Protein AF-A0A1V5JSJ5-F1 (afdb_monomer)

Radius of gyration: 22.48 Å; Cα contacts (8 Å, |Δi|>4): 171; chains: 1; bounding box: 66×34×54 Å

pLDDT: mean 86.97, std 14.19, range [35.06, 97.56]

Nearest PDB structures (foldseek):
  4r28-assembly1_B  TM=6.877E-01  e=2.265E-05  Mycobacterium sp. JLS
  4oc8-assembly1_B  TM=8.310E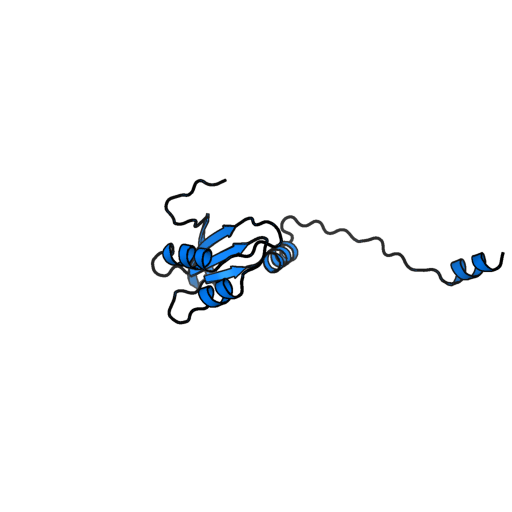-01  e=1.464E-04  Azoarcus olearius
  8bao-assembly1_B  TM=5.229E-01  e=3.304E-01  Dysgonamonadaceae bacterium
  3qg5-assembly1_C  TM=3.384E-01  e=2.554E-01  Thermotoga maritima
  3dsd-assembly1_B  TM=5.471E-01  e=2.590E+00  Pyrococcus furiosus

Foldseek 3Di:
DPPPDVLLQFPDWDWDQDPNPDTATETEHEDEDDEPPAAALVSLVSQQVSDDDRHAYEYEYLYYHDPRNVCSQPPPVGRHYHYHYNVNVVVVCVVVVNPDDDDDDPDDDDDPVVVVVVVVD

Secondary structure (DSSP, 8-state):
-----TTTS--EEEEEEETTTEEEEEEEEEE---TT-PBPHHHHHHHHHT--TTEEEEEEESS-B-HHHHHHHT-TTS--EEEE-HHHHHHHHHHTTSS--------PPP-HHHHHHTT--

Structure (mmCIF, N/CA/C/O backbone):
data_AF-A0A1V5JSJ5-F1
#
_entry.id   AF-A0A1V5JSJ5-F1
#
loop_
_atom_site.group_PDB
_atom_site.id
_atom_site.type_symbol
_atom_site.label_atom_id
_atom_site.label_alt_id
_atom_site.label_comp_id
_atom_site.label_asym_id
_atom_site.label_entity_id
_atom_site.label_seq_id
_atom_site.pdbx_PDB_ins_code
_atom_site.Cartn_x
_atom_site.Cartn_y
_atom_site.Cartn_z
_atom_site.occupancy
_atom_site.B_iso_or_equiv
_atom_site.auth_seq_id
_atom_site.auth_comp_id
_atom_site.auth_asym_id
_atom_site.auth_atom_id
_atom_site.pdbx_PDB_model_num
ATOM 1 N N . MET A 1 1 ? -6.760 12.070 -13.937 1.00 35.06 1 MET A N 1
ATOM 2 C CA . MET A 1 1 ? -6.857 12.588 -12.558 1.00 35.06 1 MET A CA 1
ATOM 3 C C . MET A 1 1 ? -8.296 12.394 -12.125 1.00 35.06 1 MET A C 1
ATOM 5 O O . MET A 1 1 ? -9.161 13.089 -12.645 1.00 35.06 1 MET A O 1
ATOM 9 N N . THR A 1 2 ? -8.585 11.405 -11.283 1.00 40.78 2 THR A N 1
ATOM 10 C CA . THR A 1 2 ? -9.875 11.346 -10.586 1.00 40.78 2 THR A CA 1
ATOM 11 C C . THR A 1 2 ? -9.964 12.575 -9.681 1.00 40.78 2 THR A C 1
ATOM 13 O O . THR A 1 2 ? -8.974 12.972 -9.064 1.00 40.78 2 THR A O 1
ATOM 16 N N . LYS A 1 3 ? -11.115 13.261 -9.696 1.00 36.81 3 LYS A N 1
ATOM 17 C CA . LYS A 1 3 ? -11.374 14.390 -8.791 1.00 36.81 3 LYS A CA 1
ATOM 18 C C . LYS A 1 3 ? -11.150 13.920 -7.355 1.00 36.81 3 LYS A C 1
ATOM 20 O O . LYS A 1 3 ? -11.400 12.755 -7.061 1.00 36.81 3 LYS A O 1
ATOM 25 N N . LEU A 1 4 ? -10.728 14.841 -6.487 1.00 44.12 4 LEU A N 1
ATOM 26 C CA . LEU A 1 4 ? -10.769 14.668 -5.037 1.00 44.12 4 LEU A CA 1
ATOM 27 C C . LEU A 1 4 ? -12.247 14.505 -4.637 1.00 44.12 4 LEU A C 1
ATOM 29 O O . LEU A 1 4 ? -12.949 15.459 -4.321 1.00 44.12 4 LEU A O 1
ATOM 33 N N . SER A 1 5 ? -12.744 13.291 -4.823 1.00 44.00 5 SER A N 1
ATOM 34 C CA . SER A 1 5 ? -13.989 12.780 -4.290 1.00 44.00 5 SER A CA 1
ATOM 35 C C . SER A 1 5 ? -13.905 12.935 -2.772 1.00 44.00 5 SER A C 1
ATOM 37 O O . SER A 1 5 ? -12.832 12.769 -2.191 1.00 44.00 5 SER A O 1
ATOM 39 N N . GLY A 1 6 ? -14.996 13.323 -2.114 1.00 55.00 6 GLY A N 1
ATOM 40 C CA . GLY A 1 6 ? -15.046 13.573 -0.665 1.00 55.00 6 GLY A CA 1
ATOM 41 C C . GLY A 1 6 ? -14.824 12.331 0.211 1.00 55.00 6 GLY A C 1
ATOM 42 O O . GLY A 1 6 ? -15.228 12.324 1.366 1.00 55.00 6 GLY A O 1
ATOM 43 N N . ASP A 1 7 ? -14.209 11.282 -0.332 1.00 61.50 7 ASP A N 1
ATOM 44 C CA . ASP A 1 7 ? -13.876 10.013 0.310 1.00 61.50 7 ASP A CA 1
ATOM 45 C C . ASP A 1 7 ? -12.476 10.000 0.936 1.00 61.50 7 ASP A C 1
ATOM 47 O O . ASP A 1 7 ? -11.980 8.934 1.286 1.00 61.50 7 ASP A O 1
ATOM 51 N N . GLY A 1 8 ? -11.815 11.159 1.023 1.00 67.06 8 GLY A N 1
ATOM 52 C CA . GLY A 1 8 ? -10.471 11.279 1.581 1.00 67.06 8 GLY A CA 1
ATOM 53 C C . GLY A 1 8 ? -9.381 10.597 0.745 1.00 67.06 8 GLY A C 1
ATOM 54 O O . GLY A 1 8 ? -8.269 10.387 1.230 1.00 67.06 8 GLY A O 1
ATOM 55 N N . GLY A 1 9 ? -9.640 10.345 -0.540 1.00 78.81 9 GLY A N 1
ATOM 56 C CA . GLY A 1 9 ? -8.669 9.840 -1.506 1.00 78.81 9 GLY A CA 1
ATOM 57 C C . GLY A 1 9 ? -8.653 8.319 -1.639 1.00 78.81 9 GLY A C 1
ATOM 58 O O . GLY A 1 9 ? -7.616 7.782 -2.020 1.00 78.81 9 GLY A O 1
ATOM 59 N N . ILE A 1 10 ? -9.745 7.628 -1.315 1.00 90.62 10 ILE A N 1
ATOM 60 C CA . ILE A 1 10 ? -9.884 6.193 -1.585 1.00 90.62 10 ILE A CA 1
ATOM 61 C C . ILE A 1 10 ? -10.216 6.008 -3.066 1.00 90.62 10 ILE A C 1
ATOM 63 O O . ILE A 1 10 ? -11.256 6.456 -3.532 1.00 90.62 10 ILE A O 1
ATOM 67 N N . ASP A 1 11 ? -9.350 5.323 -3.807 1.00 89.56 11 ASP A N 1
ATOM 68 C CA . ASP A 1 11 ? -9.535 5.113 -5.245 1.00 89.56 11 ASP A CA 1
ATOM 69 C C . ASP A 1 11 ? -10.416 3.889 -5.542 1.00 89.56 11 ASP A C 1
ATOM 71 O O . ASP A 1 11 ? -11.163 3.887 -6.521 1.00 89.56 11 ASP A O 1
ATOM 75 N N . VAL A 1 12 ? -10.345 2.843 -4.708 1.00 91.25 12 VAL A N 1
ATOM 76 C CA . VAL A 1 12 ? -11.085 1.583 -4.897 1.00 91.25 12 VAL A CA 1
ATOM 77 C C . VAL A 1 12 ? -11.593 1.051 -3.558 1.00 91.25 12 VAL A C 1
ATOM 79 O O . VAL A 1 12 ? -10.875 1.068 -2.561 1.00 91.25 12 VAL A O 1
ATOM 82 N N . ARG A 1 13 ? -12.816 0.512 -3.535 1.00 94.19 13 ARG A N 1
ATOM 83 C CA . ARG A 1 13 ? -13.307 -0.343 -2.445 1.00 94.19 13 ARG A CA 1
ATOM 84 C C . ARG A 1 13 ? -13.629 -1.732 -2.975 1.00 94.19 13 ARG A C 1
ATOM 86 O O . ARG A 1 13 ? -14.169 -1.866 -4.070 1.00 94.19 13 ARG A O 1
ATOM 93 N N . GLY A 1 14 ? -13.307 -2.755 -2.195 1.00 93.75 14 GLY A N 1
ATOM 94 C CA . GLY A 1 14 ? -13.499 -4.151 -2.576 1.00 93.75 14 GLY A CA 1
ATOM 95 C C . GLY A 1 14 ? -13.687 -5.058 -1.369 1.00 93.75 14 GLY A C 1
ATOM 96 O O . GLY A 1 14 ? -13.541 -4.637 -0.225 1.00 93.75 14 GLY A O 1
ATOM 97 N N . THR A 1 15 ? -14.034 -6.317 -1.618 1.00 94.25 15 THR A N 1
ATOM 98 C CA . THR A 1 15 ? -14.079 -7.352 -0.579 1.00 94.25 15 THR A CA 1
ATOM 99 C C . THR A 1 15 ? -13.090 -8.444 -0.943 1.00 94.25 15 THR A C 1
ATOM 101 O O . THR A 1 15 ? -13.261 -9.107 -1.963 1.00 94.25 15 THR A O 1
ATOM 104 N N . LEU A 1 16 ? -12.069 -8.629 -0.111 1.00 91.94 16 LEU A N 1
ATOM 105 C CA . LEU A 1 16 ? -11.176 -9.775 -0.201 1.00 91.94 16 LEU A CA 1
ATOM 106 C C . LEU A 1 16 ? -11.894 -10.991 0.389 1.00 91.94 16 LEU A C 1
ATOM 108 O O . LEU A 1 16 ? -12.375 -10.936 1.523 1.00 91.94 16 LEU A O 1
ATOM 112 N N . VAL A 1 17 ? -11.978 -12.070 -0.389 1.00 93.62 17 VAL A N 1
ATOM 113 C CA . VAL A 1 17 ? -12.555 -13.344 0.045 1.00 93.62 17 VAL A CA 1
ATOM 114 C C . VAL A 1 17 ? -11.427 -14.356 0.213 1.00 93.62 17 VAL A C 1
ATOM 116 O O . VAL A 1 17 ? -10.700 -14.622 -0.739 1.00 93.62 17 VAL A O 1
ATOM 119 N N . VAL A 1 18 ? -11.267 -14.902 1.418 1.00 94.00 18 VAL A N 1
ATOM 120 C CA . VAL A 1 18 ? -10.232 -15.897 1.736 1.00 94.00 18 VAL A CA 1
ATOM 121 C C . VAL A 1 18 ? -10.897 -17.234 2.043 1.00 94.00 18 VAL A C 1
ATOM 123 O O . VAL A 1 18 ? -11.766 -17.313 2.917 1.00 94.00 18 VAL A O 1
ATOM 126 N N . GLY A 1 19 ? -10.490 -18.276 1.308 1.00 93.06 19 GLY A N 1
ATOM 127 C CA . GLY A 1 19 ? -11.021 -19.636 1.452 1.00 93.06 19 GLY A CA 1
ATOM 128 C C . GLY A 1 19 ? -12.543 -19.717 1.296 1.00 93.06 19 GLY A C 1
ATOM 129 O O . GLY A 1 19 ? -13.177 -20.472 2.022 1.00 93.06 19 GLY A O 1
ATOM 130 N N . ASP A 1 20 ? -13.128 -18.867 0.446 1.00 90.31 20 ASP A N 1
ATOM 131 C CA . ASP A 1 20 ? -14.572 -18.733 0.172 1.00 90.31 20 ASP A CA 1
ATOM 132 C C . ASP A 1 20 ? -15.485 -18.365 1.358 1.00 90.31 20 ASP A C 1
ATOM 134 O O . ASP A 1 20 ? -16.685 -18.146 1.176 1.00 90.31 20 ASP A O 1
ATOM 138 N N . VAL A 1 21 ? -14.934 -18.214 2.565 1.00 94.31 21 VAL A N 1
ATOM 139 C CA . VAL A 1 21 ? -15.714 -18.017 3.799 1.00 94.31 21 VAL A CA 1
ATOM 140 C C . VAL A 1 21 ? -15.405 -16.704 4.510 1.00 94.31 21 VAL A C 1
ATOM 142 O O . VAL A 1 21 ? -16.316 -16.060 5.034 1.00 94.31 21 VAL A O 1
ATOM 145 N N . VAL A 1 22 ? -14.147 -16.257 4.512 1.00 94.50 22 VAL A N 1
ATOM 146 C CA . VAL A 1 22 ? -13.751 -15.025 5.2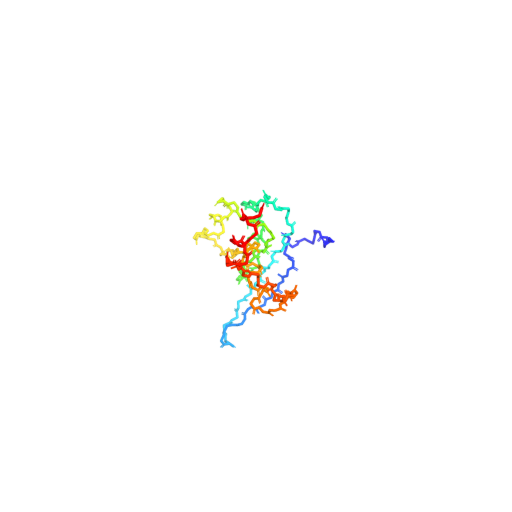05 1.00 94.50 22 VAL A CA 1
ATOM 147 C C . VAL A 1 22 ? -13.878 -13.845 4.254 1.00 94.50 22 VAL A C 1
ATOM 149 O O . VAL A 1 22 ? -13.301 -13.865 3.173 1.00 94.50 22 VAL A O 1
ATOM 152 N N . ARG A 1 23 ? -14.608 -12.799 4.658 1.00 94.25 23 ARG A N 1
ATOM 153 C CA . ARG A 1 23 ? -14.809 -11.575 3.867 1.00 94.25 23 ARG A CA 1
ATOM 154 C C . ARG A 1 23 ? -14.210 -10.374 4.586 1.00 94.25 23 ARG A C 1
ATOM 156 O O . ARG A 1 23 ? -14.659 -10.026 5.674 1.00 94.25 23 ARG A O 1
ATOM 163 N N . ILE A 1 24 ? -13.237 -9.722 3.959 1.00 93.62 24 ILE A N 1
ATOM 164 C CA . ILE A 1 24 ? -12.561 -8.536 4.493 1.00 93.62 24 ILE A CA 1
ATOM 165 C C . ILE A 1 24 ? -12.876 -7.355 3.581 1.00 93.62 24 ILE A C 1
ATOM 167 O O . ILE A 1 24 ? -12.575 -7.390 2.388 1.00 93.62 24 ILE A O 1
ATOM 171 N N . LYS A 1 25 ? -13.494 -6.306 4.130 1.00 95.19 25 LYS A N 1
ATOM 172 C CA . LYS A 1 25 ? -13.742 -5.069 3.383 1.00 95.19 25 LYS A CA 1
ATOM 173 C C . LYS A 1 25 ? -12.440 -4.283 3.275 1.00 95.19 25 LYS A C 1
ATOM 175 O O . LYS A 1 25 ? -11.802 -4.016 4.289 1.00 95.19 25 LYS A O 1
ATOM 180 N N . MET A 1 26 ? -12.071 -3.909 2.060 1.00 95.25 26 MET A N 1
ATOM 181 C CA . MET A 1 26 ? -10.833 -3.206 1.749 1.00 95.25 26 MET A CA 1
ATOM 182 C C 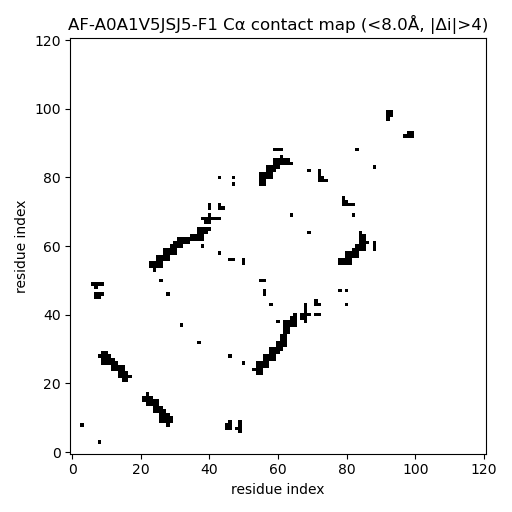. MET A 1 26 ? -11.140 -1.843 1.139 1.00 95.25 26 MET A C 1
ATOM 184 O O . MET A 1 26 ? -11.949 -1.746 0.214 1.00 95.25 26 MET A O 1
ATOM 188 N N . ALA A 1 27 ? -10.428 -0.821 1.598 1.00 95.38 27 ALA A N 1
ATOM 189 C CA . ALA A 1 27 ? -10.339 0.478 0.950 1.00 95.38 27 ALA A CA 1
ATOM 190 C C . ALA A 1 27 ? -8.895 0.699 0.483 1.00 95.38 27 ALA A C 1
ATOM 192 O O . ALA A 1 27 ? -7.947 0.589 1.263 1.00 95.38 27 ALA A O 1
ATOM 193 N N . VAL A 1 28 ? -8.725 0.980 -0.805 1.00 95.25 28 VAL A N 1
ATOM 194 C CA . VAL A 1 28 ? -7.423 1.057 -1.465 1.00 95.25 28 VAL A CA 1
ATOM 195 C C . VAL A 1 28 ? -7.205 2.464 -1.996 1.00 95.25 28 VAL A C 1
ATOM 197 O O . VAL A 1 28 ? -8.046 3.004 -2.714 1.00 95.25 28 VAL A O 1
ATOM 200 N N . GLN A 1 29 ? -6.052 3.038 -1.673 1.00 94.75 29 GLN A N 1
ATOM 201 C CA . GLN A 1 29 ? -5.559 4.261 -2.291 1.00 94.75 29 GLN A CA 1
ATOM 202 C C . GLN A 1 29 ? -4.344 3.931 -3.160 1.00 94.75 29 GLN A C 1
ATOM 204 O O . GLN A 1 29 ? -3.401 3.274 -2.714 1.00 94.75 29 GLN A O 1
ATOM 209 N N . VAL A 1 30 ? -4.350 4.422 -4.394 1.00 93.06 30 VAL A N 1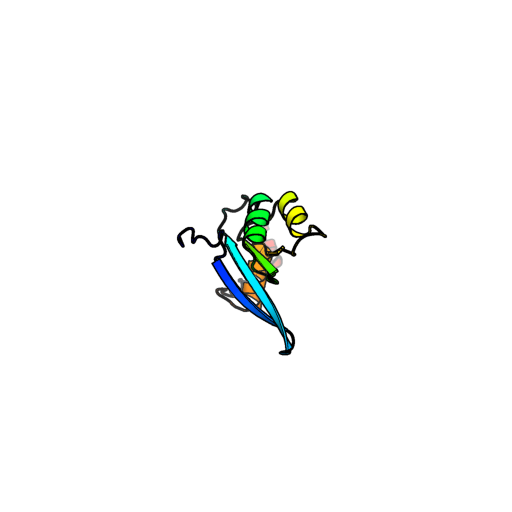
ATOM 210 C CA . VAL A 1 30 ? -3.275 4.245 -5.366 1.00 93.06 30 VAL A CA 1
ATOM 211 C C . VAL A 1 30 ? -2.667 5.596 -5.672 1.00 93.06 30 VAL A C 1
ATOM 213 O O . VAL A 1 30 ? -3.346 6.557 -6.035 1.00 93.06 30 VAL A O 1
ATOM 216 N N . LYS A 1 31 ? -1.347 5.691 -5.559 1.00 88.81 31 LYS A N 1
ATOM 217 C CA . LYS A 1 31 ? -0.669 6.953 -5.800 1.00 88.81 31 LYS A CA 1
ATOM 218 C C . LYS A 1 31 ? 0.510 6.812 -6.740 1.00 88.81 31 LYS A C 1
ATOM 220 O O . LYS A 1 31 ? 1.483 6.111 -6.480 1.00 88.81 31 LYS A O 1
ATOM 225 N N . LYS A 1 32 ? 0.437 7.572 -7.832 1.00 80.00 32 LYS A N 1
ATOM 226 C CA . LYS A 1 32 ? 1.537 7.726 -8.777 1.00 80.00 32 LYS A CA 1
ATOM 227 C C . LYS A 1 32 ? 2.510 8.774 -8.245 1.00 80.00 32 LYS A C 1
ATOM 229 O O . LYS A 1 32 ? 2.195 9.964 -8.251 1.00 80.00 32 LYS A O 1
ATOM 234 N N . TRP A 1 33 ? 3.697 8.342 -7.832 1.00 76.50 33 TRP A N 1
ATOM 235 C CA . TRP A 1 33 ? 4.766 9.234 -7.383 1.00 76.50 33 TRP A CA 1
ATOM 236 C C . TRP A 1 33 ? 6.007 9.117 -8.262 1.00 76.50 33 TRP A C 1
ATOM 238 O O . TRP A 1 33 ? 6.291 8.067 -8.838 1.00 76.50 33 TRP A O 1
ATOM 248 N N . LYS A 1 34 ? 6.749 10.226 -8.373 1.00 72.88 34 LYS A N 1
ATOM 249 C CA . LYS A 1 34 ? 8.080 10.225 -8.990 1.00 72.88 34 LYS A CA 1
ATOM 250 C C . LYS A 1 34 ? 9.023 9.381 -8.128 1.00 72.88 34 LYS A C 1
ATOM 252 O O . LYS A 1 34 ? 8.965 9.474 -6.902 1.00 72.88 34 LYS A O 1
ATOM 257 N N . LEU A 1 35 ? 9.905 8.620 -8.777 1.00 64.44 35 LEU A N 1
ATOM 258 C CA . LEU A 1 35 ? 11.001 7.904 -8.120 1.00 64.44 35 LEU A CA 1
ATOM 259 C C . LEU A 1 35 ? 11.733 8.863 -7.163 1.00 64.44 35 LEU A C 1
ATOM 261 O O . LEU A 1 35 ? 12.068 9.979 -7.565 1.00 64.44 35 LEU A O 1
ATOM 265 N N . LYS A 1 36 ? 11.963 8.422 -5.918 1.00 68.25 36 LYS A N 1
ATOM 266 C CA . LYS A 1 36 ? 12.563 9.175 -4.790 1.00 68.25 36 LYS A CA 1
ATOM 267 C C . LYS A 1 36 ? 11.642 10.127 -4.017 1.00 68.25 36 LYS A C 1
ATOM 269 O O . LYS A 1 36 ? 12.115 10.802 -3.106 1.00 68.25 36 LYS A O 1
ATOM 274 N N . ASN A 1 37 ? 10.351 10.197 -4.335 1.00 83.62 37 ASN A N 1
ATOM 275 C CA . ASN A 1 37 ? 9.386 10.891 -3.483 1.00 83.62 37 ASN A CA 1
ATOM 276 C C . ASN A 1 37 ? 8.556 9.856 -2.717 1.00 83.62 37 ASN A C 1
ATOM 278 O O . ASN A 1 37 ? 7.700 9.188 -3.302 1.00 83.62 37 ASN A O 1
ATOM 282 N N . ASN A 1 38 ? 8.879 9.674 -1.438 1.00 91.31 38 ASN A N 1
ATOM 283 C CA . ASN A 1 38 ? 8.297 8.619 -0.617 1.00 91.31 38 ASN A CA 1
ATOM 284 C C . ASN A 1 38 ? 6.967 9.049 0.003 1.00 91.31 38 ASN A C 1
ATOM 286 O O . ASN A 1 38 ? 6.752 10.218 0.327 1.00 91.31 38 ASN A O 1
ATOM 290 N N . ILE A 1 39 ? 6.097 8.072 0.248 1.00 93.69 39 ILE A N 1
ATOM 291 C CA . ILE A 1 39 ? 4.869 8.273 1.014 1.00 93.69 39 ILE A CA 1
ATOM 292 C C . ILE A 1 39 ? 5.223 8.681 2.443 1.00 93.69 39 ILE A C 1
ATOM 294 O O . ILE A 1 39 ? 6.012 8.020 3.129 1.00 93.69 39 ILE A O 1
ATOM 298 N N . LEU A 1 40 ? 4.611 9.764 2.910 1.00 95.25 40 LEU A N 1
ATOM 299 C CA . LEU A 1 40 ? 4.783 10.273 4.266 1.00 95.25 40 LEU A CA 1
ATOM 300 C C . LEU A 1 40 ? 3.608 9.867 5.162 1.00 95.25 40 LEU A C 1
ATOM 302 O O . LEU A 1 40 ? 2.510 9.584 4.682 1.00 95.25 40 LEU A O 1
ATOM 306 N N . ALA A 1 41 ? 3.834 9.885 6.478 1.00 96.31 41 ALA A N 1
ATOM 307 C CA . ALA A 1 41 ? 2.828 9.541 7.486 1.00 96.31 41 ALA A CA 1
ATOM 308 C C . ALA A 1 41 ? 1.462 10.250 7.320 1.00 96.31 41 ALA A C 1
ATOM 310 O O . ALA A 1 41 ? 0.450 9.578 7.514 1.00 96.31 41 ALA A O 1
ATOM 311 N N . PRO A 1 42 ? 1.375 11.532 6.893 1.00 94.31 42 PRO A N 1
ATOM 312 C CA . PRO A 1 42 ? 0.083 12.190 6.684 1.00 94.31 42 PRO A CA 1
ATOM 313 C C . PRO A 1 42 ? -0.830 11.473 5.682 1.00 94.31 42 PRO A C 1
ATOM 315 O O . PRO A 1 42 ? -2.041 11.440 5.873 1.00 94.31 42 PRO A O 1
ATOM 318 N N . VAL A 1 43 ? -0.266 10.843 4.646 1.00 93.06 43 VAL A N 1
ATOM 319 C CA . VAL A 1 43 ? -1.050 10.073 3.665 1.00 93.06 43 VAL A CA 1
ATOM 320 C C . VAL A 1 43 ? -1.663 8.838 4.327 1.00 93.06 43 VAL A C 1
ATOM 322 O O . VAL A 1 43 ? -2.839 8.546 4.132 1.00 93.06 43 VAL A O 1
ATOM 325 N N . VAL A 1 44 ? -0.892 8.146 5.169 1.00 95.50 44 VAL A N 1
ATOM 326 C CA . VAL A 1 44 ? -1.368 6.977 5.924 1.00 95.50 44 VAL A CA 1
ATOM 327 C C . VAL A 1 44 ? -2.487 7.371 6.893 1.00 95.50 44 VAL A C 1
ATOM 329 O O . VAL A 1 44 ? -3.504 6.686 6.976 1.00 95.50 44 VAL A O 1
ATOM 332 N N . GLN A 1 45 ? -2.330 8.497 7.592 1.00 95.00 45 GLN A N 1
ATOM 333 C CA . GLN A 1 45 ? -3.346 9.038 8.503 1.00 95.00 45 GLN A CA 1
ATOM 334 C C . GLN A 1 45 ? -4.633 9.409 7.759 1.00 95.00 45 GLN A C 1
ATOM 336 O O . GLN A 1 45 ? -5.724 9.090 8.227 1.00 95.00 45 GLN A O 1
ATOM 341 N N . GLN A 1 46 ? -4.507 10.025 6.583 1.00 93.50 46 GLN A N 1
ATOM 342 C CA . GLN A 1 46 ? -5.638 10.397 5.739 1.00 93.50 46 GLN A CA 1
ATOM 343 C C . GLN A 1 46 ? -6.430 9.170 5.269 1.00 93.50 46 GLN A C 1
ATOM 345 O O . GLN A 1 46 ? -7.654 9.147 5.401 1.00 93.50 46 GLN A O 1
ATOM 350 N N . VAL A 1 47 ? -5.750 8.133 4.767 1.00 93.94 47 VAL A N 1
ATOM 351 C CA . VAL A 1 47 ? -6.407 6.877 4.365 1.00 93.94 47 VAL A CA 1
ATOM 352 C C . VAL A 1 47 ? -7.111 6.241 5.553 1.00 93.94 47 VAL A C 1
ATOM 354 O O . VAL A 1 47 ? -8.279 5.881 5.450 1.00 93.94 47 VAL A O 1
ATOM 357 N N . ARG A 1 48 ? -6.437 6.173 6.704 1.00 94.25 48 ARG A N 1
ATOM 358 C CA . ARG A 1 48 ? -7.002 5.615 7.935 1.00 94.25 48 ARG A CA 1
ATOM 359 C C . ARG A 1 48 ? -8.267 6.348 8.386 1.00 94.25 48 ARG A C 1
ATOM 361 O O . ARG A 1 48 ? -9.231 5.697 8.769 1.00 94.25 48 ARG A O 1
ATOM 368 N N . GLY A 1 49 ? -8.282 7.679 8.308 1.00 93.56 49 GLY A N 1
ATOM 369 C CA . GLY A 1 49 ? -9.455 8.497 8.636 1.00 93.56 49 GLY A CA 1
ATOM 370 C C . GLY A 1 49 ? -10.622 8.345 7.655 1.00 93.56 49 GLY A C 1
ATOM 371 O O . GLY A 1 49 ? -11.730 8.774 7.957 1.00 93.56 49 GLY A O 1
ATOM 372 N N . SER A 1 50 ? -10.376 7.729 6.499 1.00 93.25 50 SER A N 1
ATOM 373 C CA . SER A 1 50 ? -11.351 7.539 5.420 1.00 93.25 50 SER A CA 1
ATOM 374 C C . SER A 1 50 ? -11.933 6.119 5.375 1.00 93.25 50 SER A C 1
ATOM 376 O O . SER A 1 50 ? -12.788 5.825 4.534 1.00 93.25 50 SER A O 1
ATOM 378 N N . LEU A 1 51 ? -11.462 5.232 6.261 1.00 93.88 51 LEU A N 1
ATOM 379 C CA . LEU A 1 51 ? -11.964 3.868 6.403 1.00 93.88 51 LEU A CA 1
ATOM 380 C C . LEU A 1 51 ? -13.359 3.869 7.033 1.00 93.88 51 LEU A C 1
ATOM 382 O O . LEU A 1 51 ? -13.606 4.521 8.048 1.00 93.88 51 LEU A O 1
ATOM 386 N N . GLY A 1 52 ? -14.265 3.090 6.451 1.00 9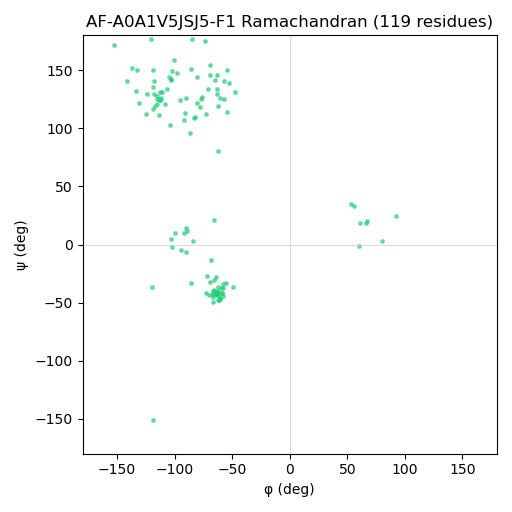1.56 52 GLY A N 1
ATOM 387 C CA . GLY A 1 52 ? -15.544 2.753 7.059 1.00 91.56 52 GLY A CA 1
ATOM 388 C C . GLY A 1 52 ? -15.407 1.745 8.204 1.00 91.56 52 GLY A C 1
ATOM 389 O O . GLY A 1 52 ? -14.341 1.184 8.470 1.00 91.56 52 GLY A O 1
ATOM 390 N N . ALA A 1 53 ? -16.525 1.474 8.879 1.00 89.62 53 ALA A N 1
ATOM 391 C CA . ALA A 1 53 ? -16.569 0.486 9.953 1.00 89.62 53 ALA A CA 1
ATOM 392 C C . ALA A 1 53 ? -16.109 -0.895 9.454 1.00 89.62 53 ALA A C 1
ATOM 394 O O . ALA A 1 53 ? -16.669 -1.445 8.501 1.00 89.62 53 ALA A O 1
ATOM 395 N N . HIS A 1 54 ? -15.110 -1.455 10.140 1.00 89.69 54 HIS A N 1
ATOM 396 C CA . HIS A 1 54 ? -14.497 -2.750 9.828 1.00 89.69 54 HIS A CA 1
ATOM 397 C C . HIS A 1 54 ? -13.836 -2.840 8.437 1.00 89.69 54 HIS A C 1
ATOM 399 O O . HIS A 1 54 ? -13.606 -3.946 7.949 1.00 89.69 54 HIS A O 1
ATOM 405 N N . GLU A 1 55 ? -13.527 -1.710 7.792 1.00 94.06 55 GLU A N 1
ATOM 406 C CA . GLU A 1 55 ? -12.666 -1.699 6.604 1.00 94.06 55 GLU A CA 1
ATOM 407 C C . GLU A 1 55 ? -11.190 -1.773 7.009 1.00 94.06 55 GLU A C 1
ATOM 409 O O . GLU A 1 55 ? -10.775 -1.189 8.008 1.00 94.06 55 GLU A O 1
ATOM 414 N N . GLN A 1 56 ? -10.389 -2.467 6.208 1.00 95.06 56 GLN A N 1
ATOM 415 C CA . GLN A 1 56 ? -8.932 -2.406 6.255 1.00 95.06 56 GLN A CA 1
ATOM 416 C C . GLN A 1 56 ? -8.409 -1.536 5.110 1.00 95.06 56 GLN A C 1
ATOM 418 O O . GLN A 1 56 ? -9.020 -1.459 4.040 1.00 95.06 56 GLN A O 1
ATOM 423 N N . GLY A 1 57 ? -7.276 -0.870 5.333 1.00 95.50 57 GLY A N 1
ATOM 424 C CA . GLY A 1 57 ? -6.659 -0.006 4.331 1.00 95.50 57 GLY A CA 1
ATOM 425 C C . GLY A 1 57 ? -5.531 -0.695 3.572 1.00 95.50 57 GLY A C 1
ATOM 426 O O . GLY A 1 57 ? -4.781 -1.478 4.150 1.00 95.50 57 GLY A O 1
ATOM 427 N N . LEU A 1 58 ? -5.361 -0.342 2.299 1.00 97.00 58 LEU A N 1
ATOM 428 C CA . LEU A 1 58 ? -4.170 -0.653 1.508 1.00 97.00 58 LEU A CA 1
ATOM 429 C C . LEU A 1 58 ? -3.714 0.599 0.754 1.00 97.00 58 LEU A C 1
ATOM 431 O O . LEU A 1 58 ? -4.514 1.262 0.095 1.00 97.00 58 LEU A O 1
ATOM 435 N N . ILE A 1 59 ? -2.422 0.905 0.821 1.00 96.56 59 ILE A N 1
ATOM 436 C CA . ILE A 1 59 ? -1.802 1.951 0.004 1.00 96.56 59 ILE A CA 1
ATOM 437 C C . ILE A 1 59 ? -0.857 1.299 -0.994 1.00 96.56 59 ILE A C 1
ATOM 439 O O . ILE A 1 59 ? 0.056 0.575 -0.601 1.00 96.56 59 ILE A O 1
ATOM 443 N N . ILE A 1 60 ? -1.055 1.611 -2.273 1.00 96.06 60 ILE A N 1
ATOM 444 C CA . ILE A 1 60 ? -0.199 1.176 -3.376 1.00 96.06 60 ILE A CA 1
ATOM 445 C C . ILE A 1 60 ? 0.508 2.401 -3.956 1.00 96.06 60 ILE A C 1
ATOM 447 O O . ILE A 1 60 ? -0.127 3.418 -4.255 1.00 96.06 60 ILE A O 1
ATOM 451 N N . THR A 1 61 ? 1.822 2.320 -4.138 1.00 94.31 61 THR A N 1
ATOM 452 C CA . THR A 1 61 ? 2.619 3.399 -4.735 1.00 94.31 61 THR A CA 1
ATOM 453 C C . THR A 1 61 ? 3.631 2.857 -5.735 1.00 94.31 61 THR A C 1
ATOM 455 O O . THR A 1 61 ? 4.112 1.741 -5.602 1.00 94.31 61 THR A O 1
ATOM 458 N N . THR A 1 62 ? 3.993 3.670 -6.728 1.00 92.88 62 THR A N 1
ATOM 459 C CA . THR A 1 62 ? 5.112 3.392 -7.651 1.00 92.88 62 THR A CA 1
ATOM 460 C C . THR A 1 62 ? 6.477 3.816 -7.088 1.00 92.88 62 THR A C 1
ATOM 462 O O . THR A 1 62 ? 7.479 3.759 -7.793 1.00 92.88 62 THR A O 1
ATOM 465 N N . SER A 1 63 ? 6.510 4.314 -5.849 1.00 93.69 63 SER A N 1
ATOM 466 C CA . SER A 1 63 ? 7.703 4.754 -5.113 1.00 93.69 63 SER A CA 1
ATOM 467 C C . SER A 1 63 ? 7.862 3.900 -3.844 1.00 93.69 63 SER A C 1
ATOM 469 O O . SER A 1 63 ? 7.423 2.752 -3.825 1.00 93.69 63 SER A O 1
ATOM 471 N N . ASP A 1 64 ? 8.454 4.449 -2.785 1.00 95.62 64 ASP A N 1
ATOM 472 C CA . ASP A 1 64 ? 8.608 3.781 -1.490 1.00 95.62 64 ASP A CA 1
ATOM 473 C C . ASP A 1 64 ? 7.922 4.551 -0.343 1.00 95.62 64 ASP A C 1
ATOM 475 O O . ASP A 1 64 ? 7.354 5.632 -0.537 1.00 95.62 64 ASP A O 1
ATOM 479 N N . PHE A 1 65 ? 7.954 3.998 0.867 1.00 96.19 65 PHE A N 1
ATOM 480 C CA . PHE A 1 65 ? 7.402 4.588 2.082 1.00 96.19 65 PHE A CA 1
ATOM 481 C C . PHE A 1 65 ? 8.513 5.163 2.959 1.00 96.19 65 PHE A C 1
ATOM 483 O O . PHE A 1 65 ? 9.599 4.609 3.099 1.00 96.19 65 PHE A O 1
ATOM 490 N N . SER A 1 66 ? 8.256 6.308 3.587 1.00 96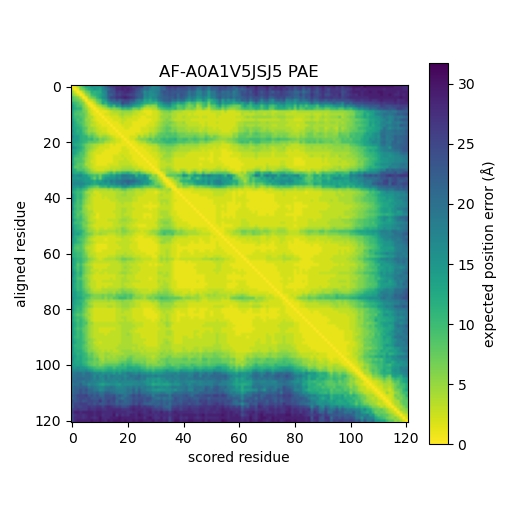.50 66 SER A N 1
ATOM 491 C CA . SER A 1 66 ? 9.160 6.819 4.619 1.00 96.50 66 SER A CA 1
ATOM 492 C C . SER A 1 66 ? 9.104 5.935 5.874 1.00 96.50 66 SER A C 1
ATOM 494 O O . SER A 1 66 ? 8.049 5.366 6.172 1.00 96.50 66 SER A O 1
ATOM 496 N N . PRO A 1 67 ? 10.167 5.897 6.699 1.00 97.12 67 PRO A N 1
ATOM 497 C CA . PRO A 1 67 ? 10.132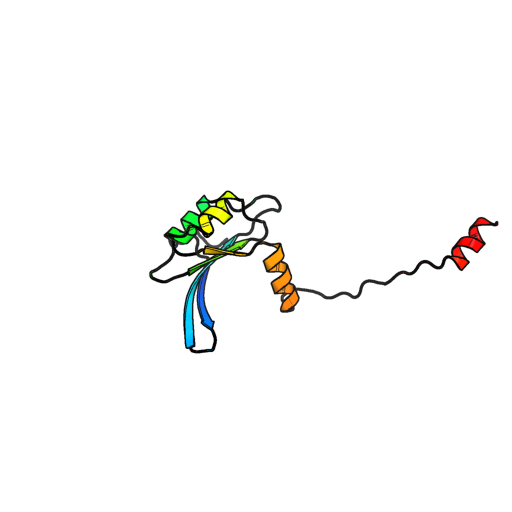 5.188 7.980 1.00 97.12 67 PRO A CA 1
ATOM 498 C C . PRO A 1 67 ? 8.981 5.648 8.888 1.00 97.12 67 PRO A C 1
ATOM 500 O O . PRO A 1 67 ? 8.402 4.850 9.620 1.00 97.12 67 PRO A O 1
ATOM 503 N N . GLY A 1 68 ? 8.616 6.934 8.818 1.00 97.50 68 GLY A N 1
ATOM 504 C CA . GLY A 1 68 ? 7.462 7.482 9.531 1.00 97.50 68 GLY A CA 1
ATOM 505 C C . GLY A 1 68 ? 6.130 6.929 9.023 1.00 97.50 68 GLY A C 1
ATOM 506 O O . GLY A 1 68 ? 5.262 6.620 9.832 1.00 97.50 68 GLY A O 1
ATOM 507 N N . ALA A 1 69 ? 5.974 6.751 7.708 1.00 96.81 69 ALA A N 1
ATOM 508 C CA . ALA A 1 69 ? 4.781 6.134 7.132 1.00 96.81 69 ALA A CA 1
ATOM 509 C C . ALA A 1 69 ? 4.652 4.656 7.519 1.00 96.81 69 ALA A C 1
ATOM 511 O O . ALA A 1 69 ? 3.567 4.234 7.906 1.00 96.81 69 ALA A O 1
ATOM 512 N N . VAL A 1 70 ? 5.753 3.897 7.489 1.00 97.56 70 VAL A N 1
ATOM 513 C CA . VAL A 1 70 ? 5.765 2.486 7.917 1.00 97.56 70 VAL A CA 1
ATOM 514 C C . VAL A 1 70 ? 5.371 2.362 9.391 1.00 97.56 70 VAL A C 1
ATOM 516 O O . VAL A 1 70 ? 4.494 1.572 9.736 1.00 97.56 70 VAL A O 1
ATOM 519 N N . LYS A 1 71 ? 5.955 3.197 10.262 1.00 97.00 71 LYS A N 1
ATOM 520 C CA . LYS A 1 71 ? 5.597 3.240 11.690 1.00 97.00 71 LYS A CA 1
ATOM 521 C C . LYS A 1 71 ? 4.143 3.641 11.915 1.00 97.00 71 LYS A C 1
ATOM 523 O O . LYS A 1 71 ? 3.471 3.036 12.741 1.00 97.00 71 LYS A O 1
ATOM 528 N N . GLU A 1 72 ? 3.654 4.655 11.201 1.00 96.94 72 GLU A N 1
ATOM 529 C CA . GLU A 1 72 ? 2.260 5.088 11.306 1.00 96.94 72 GLU A CA 1
ATOM 530 C C . GLU A 1 72 ? 1.304 3.980 10.868 1.00 96.94 72 GLU A C 1
ATOM 532 O O . GLU A 1 72 ? 0.297 3.774 11.535 1.00 96.94 72 GLU A O 1
ATOM 537 N N . ALA A 1 73 ? 1.607 3.258 9.786 1.00 97.00 73 ALA A N 1
ATOM 538 C CA . ALA A 1 73 ? 0.773 2.186 9.248 1.00 97.00 73 ALA A CA 1
ATOM 539 C C . ALA A 1 73 ? 0.594 1.027 10.240 1.00 97.00 73 ALA A C 1
ATOM 541 O O . ALA A 1 73 ? -0.530 0.547 10.413 1.00 97.00 73 ALA A O 1
ATOM 542 N N . ALA A 1 74 ? 1.673 0.666 10.940 1.00 95.56 74 ALA A N 1
ATOM 543 C CA . ALA A 1 74 ? 1.751 -0.448 11.881 1.00 95.56 74 ALA A CA 1
ATOM 544 C C . ALA A 1 74 ? 1.397 -0.094 13.342 1.00 95.56 74 ALA A C 1
ATOM 546 O O . ALA A 1 74 ? 1.714 -0.867 14.245 1.00 95.56 74 ALA A O 1
ATOM 547 N N . GLN A 1 75 ? 0.781 1.066 13.612 1.00 94.56 75 GLN A N 1
ATOM 548 C CA . GLN A 1 75 ? 0.428 1.432 14.989 1.00 94.56 75 GLN A CA 1
ATOM 549 C C . GLN A 1 75 ? -0.540 0.411 15.625 1.00 94.56 75 GLN A C 1
ATOM 551 O O . GLN A 1 75 ? -1.608 0.192 15.051 1.00 94.56 75 GLN A O 1
ATOM 556 N N . PRO A 1 76 ? -0.212 -0.164 16.805 1.00 89.56 76 PRO A N 1
ATOM 557 C CA . PRO A 1 76 ? -0.979 -1.260 17.412 1.00 89.56 76 PRO A CA 1
ATOM 558 C C . PRO A 1 76 ? -2.439 -0.915 17.716 1.00 89.56 76 PRO A C 1
ATOM 560 O O . PRO A 1 76 ? -3.325 -1.739 17.516 1.00 89.56 76 PRO A O 1
ATOM 563 N N . ASP A 1 77 ? -2.692 0.320 18.150 1.00 92.69 77 ASP A N 1
ATOM 564 C CA . ASP A 1 77 ? -4.010 0.754 18.630 1.00 92.69 77 ASP A CA 1
ATOM 565 C C . ASP A 1 77 ? -4.908 1.304 17.512 1.00 92.69 77 ASP A C 1
ATOM 567 O O . ASP A 1 77 ? -5.929 1.944 17.769 1.00 92.69 77 ASP A O 1
ATOM 571 N N . LYS A 1 78 ? -4.520 1.113 16.246 1.00 92.25 78 LYS A N 1
ATOM 572 C CA . LYS A 1 78 ? -5.215 1.687 15.094 1.00 92.25 78 LYS A CA 1
ATOM 573 C C . LYS A 1 78 ? -5.445 0.647 13.995 1.00 92.25 78 LYS A C 1
ATOM 575 O O . LYS A 1 78 ? -4.619 -0.226 13.765 1.00 92.25 78 LYS A O 1
ATOM 580 N N . THR A 1 79 ? -6.525 0.806 13.224 1.00 92.00 79 THR A N 1
ATOM 581 C CA . THR A 1 79 ? -6.894 -0.097 12.113 1.00 92.00 79 THR A CA 1
ATOM 582 C C . THR A 1 79 ? -5.764 -0.284 11.093 1.00 92.00 79 THR A C 1
ATOM 584 O O . THR A 1 79 ? -5.449 0.688 10.409 1.00 92.00 79 THR A O 1
ATOM 587 N N . PRO A 1 80 ? -5.173 -1.479 10.932 1.00 91.19 80 PRO A N 1
ATOM 588 C CA . PRO A 1 80 ? -3.990 -1.676 10.097 1.00 91.19 80 PRO A CA 1
ATOM 589 C C . PRO A 1 80 ? -4.138 -1.139 8.668 1.00 91.19 80 PRO A C 1
ATOM 591 O O . PRO A 1 80 ? -5.178 -1.311 8.027 1.00 91.19 80 PRO A O 1
ATOM 594 N N . ILE A 1 81 ? -3.070 -0.509 8.171 1.00 96.50 81 ILE A N 1
ATOM 595 C CA . ILE A 1 81 ? -2.950 -0.079 6.775 1.00 96.50 81 ILE A CA 1
ATOM 596 C C . ILE A 1 81 ? -1.833 -0.896 6.134 1.00 96.50 8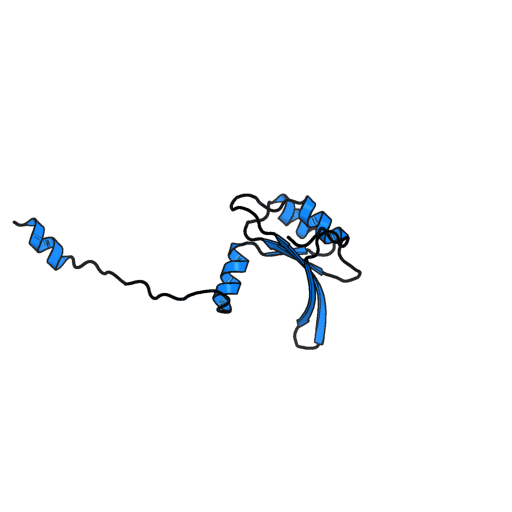1 ILE A C 1
ATOM 598 O O . ILE A 1 81 ? -0.667 -0.738 6.489 1.00 96.50 81 ILE A O 1
ATOM 602 N N . ALA A 1 82 ? -2.183 -1.774 5.201 1.00 97.00 82 ALA A N 1
ATOM 603 C CA . ALA A 1 82 ? -1.206 -2.495 4.402 1.00 97.00 82 ALA A CA 1
ATOM 604 C C . ALA A 1 82 ? -0.502 -1.534 3.433 1.00 97.00 82 ALA A C 1
ATOM 606 O O . ALA A 1 82 ? -1.104 -0.581 2.927 1.00 97.00 82 ALA A O 1
ATOM 607 N N . LEU A 1 83 ? 0.776 -1.790 3.168 1.00 97.50 83 LEU A N 1
ATOM 608 C CA . LEU A 1 83 ? 1.617 -0.972 2.299 1.00 97.50 83 LEU A CA 1
ATOM 609 C C . LEU A 1 83 ? 2.190 -1.858 1.190 1.00 97.50 83 LEU A C 1
ATOM 611 O O . LEU A 1 83 ? 2.756 -2.907 1.484 1.00 97.50 83 LEU A O 1
ATOM 615 N N . MET A 1 84 ? 2.045 -1.426 -0.063 1.00 97.25 84 MET A N 1
ATOM 616 C CA . MET A 1 84 ? 2.650 -2.055 -1.236 1.00 97.25 84 MET A CA 1
ATOM 617 C C . MET A 1 84 ? 3.472 -1.012 -1.990 1.00 97.25 84 MET A C 1
ATOM 619 O O . MET A 1 84 ? 2.925 -0.032 -2.512 1.00 97.25 84 MET A O 1
ATOM 623 N N . ASN A 1 85 ? 4.791 -1.187 -1.995 1.00 96.12 85 ASN A N 1
ATOM 624 C CA . ASN A 1 85 ? 5.698 -0.273 -2.683 1.00 96.12 85 ASN A CA 1
ATOM 625 C C . ASN A 1 85 ? 5.841 -0.641 -4.169 1.00 96.12 85 ASN A C 1
ATOM 627 O O . ASN A 1 85 ? 5.273 -1.628 -4.645 1.00 96.12 85 ASN A O 1
ATOM 631 N N . GLY A 1 86 ? 6.596 0.170 -4.909 1.00 94.19 86 GLY A N 1
ATOM 632 C CA . GLY A 1 86 ? 6.753 -0.011 -6.350 1.00 94.19 86 GLY A CA 1
ATOM 633 C C . GLY A 1 86 ? 7.415 -1.337 -6.723 1.00 94.19 86 GLY A C 1
ATOM 634 O O . GLY A 1 86 ? 7.020 -1.953 -7.707 1.00 94.19 86 GLY A O 1
ATOM 635 N N . GLU A 1 87 ? 8.376 -1.799 -5.925 1.00 94.25 87 GLU A N 1
ATOM 636 C CA . GLU A 1 87 ? 9.058 -3.075 -6.154 1.00 94.25 87 GLU A CA 1
ATOM 637 C C . GLU A 1 87 ? 8.099 -4.255 -5.969 1.00 94.25 87 GLU A C 1
ATOM 639 O O . GLU A 1 87 ? 7.960 -5.083 -6.866 1.00 94.25 87 GLU A O 1
ATOM 644 N N . GLN A 1 88 ? 7.358 -4.283 -4.857 1.00 96.44 88 GLN A N 1
ATOM 645 C CA . GLN A 1 88 ? 6.335 -5.297 -4.588 1.00 96.44 88 GLN A CA 1
ATOM 646 C C . GLN A 1 88 ? 5.247 -5.314 -5.662 1.00 96.44 88 GLN A C 1
ATOM 648 O O . GLN A 1 88 ? 4.837 -6.385 -6.106 1.00 96.44 88 GLN A O 1
ATOM 653 N N . LEU A 1 89 ? 4.807 -4.136 -6.109 1.00 94.81 89 LEU A N 1
ATOM 654 C CA . LEU A 1 89 ? 3.836 -4.021 -7.190 1.00 94.81 89 LEU A CA 1
ATOM 655 C C . LEU A 1 89 ? 4.377 -4.625 -8.492 1.00 94.81 89 LEU A C 1
ATOM 657 O O . LEU A 1 89 ? 3.676 -5.399 -9.135 1.00 94.81 89 LEU A O 1
ATOM 661 N N . VAL A 1 90 ? 5.612 -4.296 -8.882 1.00 93.25 90 VAL A N 1
ATOM 662 C CA . VAL A 1 90 ? 6.226 -4.828 -10.109 1.00 93.25 90 VAL A CA 1
ATOM 663 C C . VAL A 1 90 ? 6.404 -6.342 -10.029 1.00 93.25 90 VAL A C 1
ATOM 665 O O . VAL A 1 90 ? 6.071 -7.027 -10.992 1.00 93.25 90 VAL A O 1
ATOM 668 N N . MET A 1 91 ? 6.853 -6.873 -8.888 1.00 94.88 91 MET A N 1
ATOM 669 C CA . MET A 1 91 ? 6.965 -8.322 -8.693 1.00 94.88 91 MET A CA 1
ATOM 670 C C . MET A 1 91 ? 5.618 -9.024 -8.889 1.00 94.88 91 MET A C 1
ATOM 672 O O . MET A 1 91 ? 5.552 -10.012 -9.613 1.00 94.88 91 MET A O 1
ATOM 676 N N . LEU A 1 92 ? 4.535 -8.473 -8.331 1.00 95.25 92 LEU A N 1
ATOM 677 C CA . LEU A 1 92 ? 3.193 -9.039 -8.476 1.00 95.25 92 LEU A CA 1
ATOM 678 C C . LEU A 1 92 ? 2.686 -8.979 -9.928 1.00 95.25 92 LEU A C 1
ATOM 680 O O . LEU A 1 92 ? 2.057 -9.916 -10.416 1.00 95.25 92 LEU A O 1
ATOM 684 N N . LEU A 1 93 ? 2.975 -7.884 -10.639 1.00 94.62 93 LEU A N 1
ATOM 685 C CA . LEU A 1 93 ? 2.648 -7.763 -12.063 1.00 94.62 93 LEU A CA 1
ATOM 686 C C . LEU A 1 93 ? 3.402 -8.803 -12.902 1.00 94.62 93 LEU A C 1
ATOM 688 O O . LEU A 1 93 ? 2.818 -9.383 -13.813 1.00 94.62 93 LEU A O 1
ATOM 692 N N . MET A 1 94 ? 4.674 -9.057 -12.585 1.00 93.12 94 MET A N 1
ATOM 693 C CA . MET A 1 94 ? 5.476 -10.089 -13.244 1.00 93.12 94 MET A CA 1
ATOM 694 C C . MET A 1 94 ? 4.964 -11.498 -12.944 1.00 93.12 94 MET A C 1
ATOM 696 O O . MET A 1 94 ? 4.843 -12.302 -13.864 1.00 93.12 94 MET A O 1
ATOM 700 N N . GLU A 1 95 ? 4.644 -11.788 -11.682 1.00 94.88 95 GLU A N 1
ATOM 701 C CA . GLU A 1 95 ? 4.130 -13.090 -11.241 1.00 94.88 95 GLU A CA 1
ATOM 702 C C . GLU A 1 95 ? 2.835 -13.477 -11.966 1.00 94.88 95 GLU A C 1
ATOM 704 O O . GLU A 1 95 ? 2.646 -14.638 -12.325 1.00 94.88 95 GLU A O 1
ATOM 709 N N . HIS A 1 96 ? 1.966 -12.500 -12.227 1.00 94.56 96 HIS A N 1
ATOM 710 C CA . HIS A 1 96 ? 0.675 -12.717 -12.878 1.00 94.56 96 HIS A CA 1
ATOM 711 C C . HIS A 1 96 ? 0.652 -12.388 -14.379 1.00 94.56 96 HIS A C 1
ATOM 713 O O . HIS A 1 96 ? -0.427 -12.342 -14.969 1.00 94.56 96 HIS A O 1
ATOM 719 N N . ASP A 1 97 ? 1.809 -12.138 -15.000 1.00 93.00 97 ASP A N 1
ATOM 720 C CA . ASP A 1 97 ? 1.932 -11.766 -16.417 1.00 93.00 97 ASP A CA 1
ATOM 721 C C . ASP A 1 97 ? 1.064 -10.550 -16.830 1.00 93.00 97 ASP A C 1
ATOM 723 O O . ASP A 1 97 ? 0.560 -10.444 -17.951 1.00 93.00 97 ASP A O 1
ATOM 727 N N . ILE A 1 98 ? 0.897 -9.580 -15.925 1.00 93.62 98 ILE A N 1
ATOM 728 C CA . ILE A 1 98 ? 0.072 -8.386 -16.143 1.00 93.62 98 ILE A CA 1
ATOM 729 C C . ILE A 1 98 ? 0.931 -7.260 -16.717 1.00 93.62 98 ILE A C 1
ATOM 731 O O . ILE A 1 98 ? 1.705 -6.619 -16.010 1.00 93.62 98 ILE A O 1
ATOM 735 N N . GLY A 1 99 ? 0.749 -6.963 -18.005 1.00 89.62 99 GLY A N 1
ATOM 736 C CA . GLY A 1 99 ? 1.411 -5.823 -18.651 1.00 89.62 99 GLY A CA 1
ATOM 737 C C . GLY A 1 99 ? 2.934 -5.961 -18.758 1.00 89.62 99 GLY A C 1
ATOM 738 O O . GLY A 1 99 ? 3.621 -4.960 -18.959 1.00 89.62 99 GLY A O 1
ATOM 739 N N . VAL A 1 100 ? 3.455 -7.183 -18.628 1.00 91.50 100 VAL A N 1
ATOM 740 C CA . VAL A 1 100 ? 4.877 -7.509 -18.761 1.00 91.50 100 VAL A CA 1
ATOM 741 C C . VAL A 1 100 ? 5.144 -8.202 -20.094 1.00 91.50 100 VAL A C 1
ATOM 743 O O . VAL A 1 100 ? 4.333 -8.984 -20.584 1.00 91.50 100 VAL A O 1
ATOM 746 N N . LEU A 1 101 ? 6.301 -7.910 -20.685 1.00 88.38 101 LEU A N 1
ATOM 747 C CA . LEU A 1 101 ? 6.814 -8.605 -21.862 1.00 88.38 101 LEU A CA 1
ATOM 748 C C . LEU A 1 101 ? 8.054 -9.385 -21.445 1.00 88.38 101 LEU A C 1
ATOM 750 O O . LEU A 1 101 ? 9.004 -8.810 -20.916 1.00 88.38 101 LEU A O 1
ATOM 754 N N . ARG A 1 102 ? 8.046 -10.694 -21.689 1.00 81.25 102 ARG A N 1
ATOM 755 C CA . ARG A 1 102 ? 9.213 -11.548 -21.475 1.00 81.25 102 ARG A CA 1
ATOM 756 C C . ARG A 1 102 ? 10.014 -11.584 -22.769 1.00 81.25 102 ARG A C 1
ATOM 758 O O . ARG A 1 102 ? 9.543 -12.123 -23.766 1.00 81.25 102 ARG A O 1
ATOM 765 N N . SER A 1 103 ? 11.211 -11.014 -22.756 1.00 84.06 103 SER A N 1
ATOM 766 C CA . SER A 1 103 ? 12.193 -11.210 -23.822 1.00 84.06 103 SER A CA 1
ATOM 767 C C . SER A 1 103 ? 13.299 -12.125 -23.318 1.00 84.06 103 SER A C 1
ATOM 769 O O . SER A 1 103 ? 13.815 -11.918 -22.221 1.00 84.06 103 SER A O 1
ATOM 771 N N . THR A 1 104 ? 13.681 -13.120 -24.113 1.00 80.62 104 THR A N 1
ATOM 772 C CA . THR A 1 104 ? 14.926 -13.864 -23.908 1.00 80.62 104 THR A CA 1
ATOM 773 C C . THR A 1 104 ? 16.080 -12.949 -24.315 1.00 80.62 104 THR A C 1
ATOM 775 O O . THR A 1 104 ? 16.145 -12.597 -25.495 1.00 80.62 104 THR A O 1
ATOM 778 N N . PRO A 1 105 ? 16.940 -12.490 -23.387 1.00 78.44 105 PRO A N 1
ATOM 779 C CA . PRO A 1 105 ? 18.122 -11.740 -23.784 1.00 78.44 105 PRO A CA 1
ATOM 780 C C . PRO A 1 105 ? 19.031 -12.641 -24.625 1.00 78.44 105 PRO A C 1
ATOM 782 O O . PRO A 1 105 ? 19.118 -13.843 -24.365 1.00 78.44 105 PRO A O 1
ATOM 785 N N . ASP A 1 106 ? 19.713 -12.062 -25.610 1.00 84.31 106 ASP A N 1
ATOM 786 C CA . ASP A 1 106 ? 20.793 -12.757 -26.304 1.00 84.31 106 ASP A CA 1
ATOM 787 C C . ASP A 1 106 ? 21.895 -13.073 -25.284 1.00 84.31 106 ASP A C 1
ATOM 789 O O . ASP A 1 106 ? 22.447 -12.175 -24.639 1.00 84.31 106 ASP A O 1
ATOM 793 N N . LEU A 1 107 ? 22.182 -14.360 -25.093 1.00 86.62 107 LEU A N 1
ATOM 794 C CA . LEU A 1 107 ? 23.288 -14.806 -24.257 1.00 86.62 107 LEU A CA 1
ATOM 795 C C . LEU A 1 107 ? 24.560 -14.767 -25.103 1.00 86.62 107 LEU A C 1
ATOM 797 O O . LEU A 1 107 ? 24.733 -15.578 -26.010 1.00 86.62 107 LEU A O 1
ATOM 801 N N . PHE A 1 108 ? 25.440 -13.814 -24.810 1.00 85.44 108 PHE A N 1
ATOM 802 C CA . PHE A 1 108 ? 26.761 -13.744 -25.423 1.00 85.44 108 PHE A CA 1
ATOM 803 C C . PHE A 1 108 ? 27.779 -14.424 -24.509 1.00 85.44 108 PHE A C 1
ATOM 805 O O . PHE A 1 108 ? 27.929 -14.038 -23.350 1.00 85.44 108 PHE A O 1
ATOM 812 N N . GLU A 1 109 ? 28.495 -15.407 -25.043 1.00 88.19 109 GLU A N 1
ATOM 813 C CA . GLU A 1 109 ? 29.647 -16.029 -24.390 1.00 88.19 109 GLU A CA 1
ATOM 814 C C . GLU A 1 109 ? 30.937 -15.502 -25.025 1.00 88.19 109 GLU A C 1
ATOM 816 O O . GLU A 1 109 ? 30.994 -15.242 -26.231 1.00 88.19 109 GLU A O 1
ATOM 821 N N . LEU A 1 110 ? 31.969 -15.299 -24.204 1.00 88.94 110 LEU A N 1
ATOM 822 C CA . LEU A 1 110 ? 33.287 -14.920 -24.698 1.00 88.94 110 LEU A CA 1
ATOM 823 C C . LEU A 1 110 ? 34.017 -16.169 -25.187 1.00 88.94 110 LEU A C 1
ATOM 825 O O . LEU A 1 110 ? 34.258 -17.095 -24.420 1.00 88.94 110 LEU A O 1
ATOM 829 N N . ASP A 1 111 ? 34.408 -16.152 -26.455 1.00 87.94 111 ASP A N 1
ATOM 830 C CA . ASP A 1 111 ? 35.340 -17.120 -27.022 1.00 87.94 111 ASP A CA 1
ATOM 831 C C . ASP A 1 111 ? 36.778 -16.626 -26.794 1.00 87.94 111 ASP A C 1
ATOM 833 O O . ASP A 1 111 ? 37.301 -15.784 -27.534 1.00 87.94 111 ASP A O 1
ATOM 837 N N . GLU A 1 112 ? 37.402 -17.115 -25.720 1.00 85.25 112 GLU A N 1
ATOM 838 C CA . GLU A 1 112 ? 38.772 -16.748 -25.348 1.00 85.25 112 GLU A CA 1
ATOM 839 C C . GLU A 1 112 ? 39.815 -17.239 -26.370 1.00 85.25 112 GLU A C 1
ATOM 841 O O . GLU A 1 112 ? 40.812 -16.546 -26.600 1.00 85.25 112 GLU A O 1
ATOM 846 N N . ASP A 1 113 ? 39.568 -18.364 -27.050 1.00 81.12 113 ASP A N 1
ATOM 847 C CA . ASP A 1 113 ? 40.496 -18.958 -28.021 1.00 81.12 113 ASP A CA 1
ATOM 848 C C . ASP A 1 113 ? 40.597 -18.098 -29.293 1.00 81.12 113 ASP A C 1
ATOM 850 O O . ASP A 1 113 ? 41.692 -17.797 -29.797 1.00 81.12 113 ASP A O 1
ATOM 854 N N . THR A 1 114 ? 39.455 -17.612 -29.784 1.00 77.00 114 THR A N 1
ATOM 855 C CA . THR A 1 114 ? 39.407 -16.708 -30.944 1.00 77.00 114 THR A CA 1
ATOM 856 C C . THR A 1 114 ? 39.981 -15.323 -30.618 1.00 77.00 114 THR A C 1
ATOM 858 O O . THR A 1 114 ? 40.597 -14.684 -31.480 1.00 77.00 114 THR A O 1
ATOM 861 N N . LEU A 1 115 ? 39.844 -14.848 -29.375 1.00 77.19 115 LEU A N 1
ATOM 862 C CA . LEU A 1 115 ? 40.422 -13.573 -28.933 1.00 77.19 115 LEU A CA 1
ATOM 863 C C . LEU A 1 115 ? 41.946 -13.646 -28.779 1.00 77.19 115 LEU A C 1
ATOM 865 O O . LEU A 1 115 ? 42.647 -12.734 -29.222 1.00 77.19 115 LEU A O 1
ATOM 869 N N . ALA A 1 116 ? 42.478 -14.739 -28.225 1.00 72.25 116 ALA A N 1
ATOM 870 C CA . ALA A 1 116 ? 43.919 -14.929 -28.046 1.00 72.25 116 ALA A CA 1
ATOM 871 C C . ALA A 1 116 ? 44.690 -14.996 -29.378 1.00 72.25 116 ALA A C 1
ATOM 873 O O . ALA A 1 116 ? 45.860 -14.608 -29.449 1.00 72.25 116 ALA A O 1
ATOM 874 N N . THR A 1 117 ? 44.027 -15.443 -30.447 1.00 63.06 117 THR A N 1
ATOM 875 C CA . THR A 1 117 ? 44.620 -15.574 -31.785 1.00 63.06 117 THR A CA 1
ATOM 876 C C . THR A 1 117 ? 44.858 -14.214 -32.461 1.00 63.06 117 THR A C 1
ATOM 878 O O . THR A 1 117 ? 45.799 -14.074 -33.235 1.00 63.06 117 THR A O 1
ATOM 881 N N . ARG A 1 118 ? 44.078 -13.176 -32.123 1.00 59.34 118 ARG A N 1
ATOM 882 C CA . ARG A 1 118 ? 44.147 -11.836 -32.748 1.00 59.34 118 ARG A CA 1
ATOM 883 C C . ARG A 1 118 ? 45.114 -10.845 -32.088 1.00 59.34 118 ARG A C 1
ATOM 885 O O . ARG A 1 118 ? 45.296 -9.757 -32.613 1.00 59.34 118 ARG A O 1
ATOM 892 N N . VAL A 1 119 ? 45.716 -11.189 -30.947 1.00 58.75 119 VAL A N 1
ATOM 893 C CA . VAL A 1 119 ? 46.693 -10.325 -30.237 1.00 58.75 119 VAL A CA 1
ATOM 894 C C . VAL A 1 119 ? 48.143 -10.661 -30.633 1.00 58.75 119 VAL A C 1
ATOM 896 O O . VAL A 1 119 ? 49.084 -10.012 -30.186 1.00 58.75 119 VAL A O 1
ATOM 899 N N . ARG A 1 120 ? 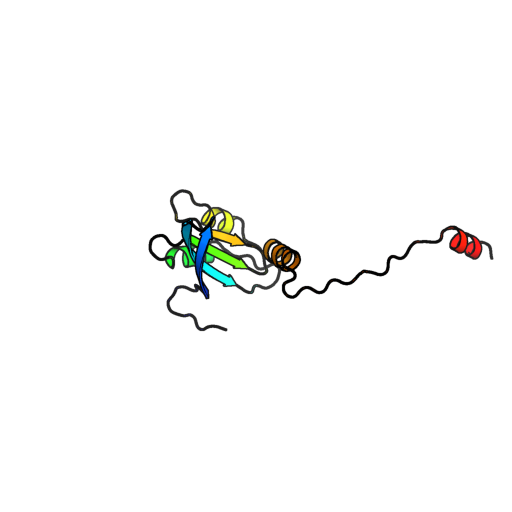48.344 -11.701 -31.453 1.00 56.31 120 ARG A N 1
ATOM 900 C CA . ARG A 1 120 ? 49.667 -12.198 -31.870 1.00 56.31 120 ARG A CA 1
ATOM 901 C C . ARG A 1 120 ? 50.076 -11.788 -33.294 1.00 56.31 120 ARG A C 1
ATOM 903 O O . ARG A 1 120 ? 51.137 -12.222 -33.737 1.00 56.31 120 ARG A O 1
ATOM 910 N N . GLU A 1 121 ? 49.270 -10.967 -33.965 1.00 48.06 121 GLU A N 1
ATOM 911 C CA . GLU A 1 121 ? 49.605 -10.255 -35.212 1.00 48.06 121 GLU A CA 1
ATOM 912 C C . GLU A 1 121 ? 49.860 -8.773 -34.916 1.00 48.06 121 GLU A C 1
ATOM 914 O O . GLU A 1 121 ? 50.804 -8.214 -35.519 1.00 48.06 121 GLU A O 1
#

Mean predicted aligned error: 8.64 Å

Sequence (121 aa):
MTKLSGDGGIDVRGTLVVGDVVRIKMAVQVKKWKLKNNILAPVVQQVRGSLGAHEQGLIITTSDFSPGAVKEAAQPDKTPIALMNGEQLVMLLMEHDIGVLRSTPDLFELDEDTLATRVRE

Solvent-accessible surface area (backbone atoms only — not comparable to full-atom values): 7304 Å² total; per-residue (Å²): 133,82,73,89,53,97,51,59,62,59,74,45,75,51,69,51,68,51,90,90,72,46,77,43,39,36,39,29,28,74,45,92,42,59,81,91,48,53,45,48,36,68,59,49,54,39,48,56,73,47,52,59,93,81,38,37,39,35,40,40,33,59,20,49,68,32,73,60,20,55,53,58,24,66,37,86,95,48,78,53,39,46,78,39,34,26,66,58,49,49,51,52,28,56,76,69,60,53,95,58,82,91,74,87,74,87,84,82,79,86,61,63,71,70,53,62,63,68,76,77,116